Protein AF-A0A6G1JHJ5-F1 (afdb_monomer)

pLDDT: mean 75.95, std 11.14, range [36.72, 89.75]

Organism: NCBI:txid1168545

Sequence (140 aa):
MAVTMAENKILHPALRALQLIFAIIVMGTDGYAIHMYHGYTSYIHTTAGDLYVHFGVPNAWSFLMFSTAWTILVVIFQFIAGNAFADRALIGYITVEVVALHSWFAGWIAVAANIGTTACSEGYFSCGALKAATVFGAVE

Radius of gyration: 19.65 Å; Cα contacts (8 Å, |Δi|>4): 132; chains: 1; bounding box: 43×28×68 Å

Solvent-accessible surface area (backbone atoms only — not comparable to full-atom values): 7788 Å² total; per-residue (Å²): 132,87,76,55,80,73,60,56,69,55,49,56,59,50,51,53,51,50,43,48,51,41,28,51,51,29,36,53,25,41,50,49,21,56,61,67,57,70,41,51,77,46,81,47,85,46,100,91,49,77,46,82,46,75,47,67,72,60,68,36,54,59,42,30,44,50,29,27,55,47,44,50,50,50,54,52,49,50,57,52,42,68,74,7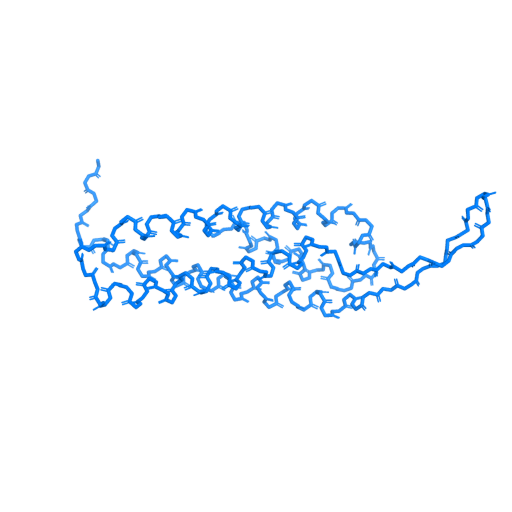2,37,85,89,70,42,69,67,60,52,53,52,55,48,54,50,41,54,51,45,36,53,53,16,37,54,41,36,57,64,44,55,82,36,80,89,46,45,96,84,53,78,35,46,61,36,38,53,51,20,46,60,53,49,71,71,111

Mean predicted aligned error: 10.1 Å

InterPro domains:
  IPR008253 Marvel domain [PF01284] (12-139)

Secondary structure (DSSP, 8-state):
----TTTHHHHHHHHHHHHHHHHHHHHHHHHHHHHHH--EEEEEEETTEEEEEEEPPPHHHHHHHHHHHHHHHHHHHHHHHHHH-TTTHHHHHHHHHHHHHHHHHHHHHHHHHHHTSGGG-TT-THHHHHHHHHHHHTT-

Nearest PDB structures (foldseek):
  6jpa-assembly1_E  TM=4.454E-01  e=2.698E-01  Oryctolagus cuniculus

Foldseek 3Di:
DDDDPVVVVPVVVVVLVLLLVLLVLLLVLLVVLLVQCQWDWDWDQDPVGIDIDIGHRDVLSVLLNVLSVLSVVLSVVCVVCVVPPVDPVVVVNVVSVVVSVVSLVSSLVSLVVCLPDPSPDPDRPSSVSSVVSSVSSVPD

Structure (mmCIF, N/CA/C/O backbone):
data_AF-A0A6G1JHJ5-F1
#
_entry.id   AF-A0A6G1JHJ5-F1
#
loop_
_atom_site.group_PDB
_atom_site.id
_atom_site.type_symbol
_atom_site.label_atom_id
_atom_site.label_alt_id
_atom_site.label_comp_id
_atom_site.label_asym_id
_atom_site.label_entity_id
_atom_site.label_seq_id
_atom_site.pdbx_PDB_ins_code
_atom_site.Cartn_x
_atom_site.Cartn_y
_atom_site.Cartn_z
_atom_site.occupancy
_atom_site.B_iso_or_equiv
_atom_site.auth_seq_id
_atom_site.auth_comp_id
_atom_site.auth_asym_id
_atom_site.auth_atom_id
_atom_site.pdbx_PDB_model_num
ATOM 1 N N . MET A 1 1 ? -3.789 -18.688 27.711 1.00 36.72 1 MET A N 1
ATOM 2 C CA . MET A 1 1 ? -2.998 -17.556 28.233 1.00 36.72 1 MET A CA 1
ATOM 3 C C . MET A 1 1 ? -3.974 -16.401 28.406 1.00 36.72 1 MET A C 1
ATOM 5 O O . MET A 1 1 ? -4.460 -15.884 27.411 1.00 36.72 1 MET A O 1
ATOM 9 N N . ALA A 1 2 ? -4.419 -16.141 29.637 1.00 41.62 2 ALA A N 1
ATOM 10 C CA . ALA A 1 2 ? -5.454 -15.146 29.914 1.00 41.62 2 ALA A CA 1
ATOM 11 C C . ALA A 1 2 ? -4.808 -13.757 29.968 1.00 41.62 2 ALA A C 1
ATOM 13 O O . ALA A 1 2 ? -4.323 -13.336 31.015 1.00 41.62 2 ALA A O 1
ATOM 14 N N . VAL A 1 3 ? -4.752 -13.085 28.818 1.00 50.22 3 VAL A N 1
ATOM 15 C CA . VAL A 1 3 ? -4.409 -11.661 28.749 1.00 50.22 3 VAL A CA 1
ATOM 16 C C . VAL A 1 3 ? -5.513 -10.902 29.482 1.00 50.22 3 VAL A C 1
ATOM 18 O O . VAL A 1 3 ? -6.699 -11.078 29.191 1.00 50.22 3 VAL A O 1
ATOM 21 N N . THR A 1 4 ? -5.145 -10.142 30.510 1.00 51.84 4 THR A N 1
ATOM 22 C CA . THR A 1 4 ? -6.122 -9.499 31.392 1.00 51.84 4 THR A CA 1
ATOM 23 C C . THR A 1 4 ? -6.899 -8.417 30.633 1.00 51.84 4 THR A C 1
ATOM 25 O O . THR A 1 4 ? -6.352 -7.677 29.821 1.00 51.84 4 THR A O 1
ATOM 28 N N . MET A 1 5 ? -8.202 -8.308 30.900 1.00 49.72 5 MET A N 1
ATOM 29 C CA . MET A 1 5 ? -9.155 -7.425 30.205 1.00 49.72 5 MET A CA 1
ATOM 30 C C . MET A 1 5 ? -8.758 -5.929 30.195 1.00 49.72 5 MET A C 1
ATOM 32 O O . MET A 1 5 ? -9.246 -5.167 29.362 1.00 49.72 5 MET A O 1
ATOM 36 N N . ALA A 1 6 ? -7.863 -5.507 31.096 1.00 50.06 6 ALA A N 1
ATOM 37 C CA . ALA A 1 6 ? -7.313 -4.152 31.161 1.00 50.06 6 ALA A CA 1
ATOM 38 C C . ALA A 1 6 ? -6.223 -3.882 30.103 1.00 50.06 6 ALA A C 1
ATOM 40 O O . ALA A 1 6 ? -6.138 -2.768 29.591 1.00 50.06 6 ALA A O 1
ATOM 41 N N . GLU A 1 7 ? -5.443 -4.898 29.726 1.00 51.47 7 GLU A N 1
ATOM 42 C CA . GLU A 1 7 ? -4.382 -4.809 28.711 1.00 51.47 7 GLU A CA 1
ATOM 43 C C . GLU A 1 7 ? -4.973 -4.597 27.303 1.00 51.47 7 GLU A C 1
ATOM 45 O O . GLU A 1 7 ? -4.492 -3.782 26.514 1.00 51.47 7 GLU A O 1
ATOM 50 N N . ASN A 1 8 ? -6.127 -5.217 27.035 1.00 60.47 8 ASN A N 1
ATOM 51 C CA . ASN A 1 8 ? -6.839 -5.117 25.757 1.00 60.47 8 ASN A CA 1
ATOM 52 C C . ASN A 1 8 ? -7.443 -3.731 25.469 1.00 60.47 8 ASN A C 1
ATOM 54 O O . ASN A 1 8 ? -7.659 -3.395 24.304 1.00 60.47 8 ASN A O 1
ATOM 58 N N . LYS A 1 9 ? -7.706 -2.905 26.493 1.00 64.12 9 LYS A N 1
ATOM 59 C CA . LYS A 1 9 ? -8.320 -1.576 26.304 1.00 64.12 9 LYS A CA 1
ATOM 60 C C . LYS A 1 9 ? -7.391 -0.576 25.615 1.00 64.12 9 LYS A C 1
ATOM 62 O O . LYS A 1 9 ? -7.879 0.330 24.948 1.00 64.12 9 LYS A O 1
ATOM 67 N N . ILE A 1 10 ? -6.079 -0.733 25.791 1.00 72.81 10 ILE A N 1
ATOM 68 C CA . ILE A 1 10 ? -5.056 0.163 25.229 1.00 72.81 10 ILE A CA 1
ATOM 69 C C . ILE A 1 10 ? -4.405 -0.465 23.994 1.00 72.81 10 ILE A C 1
ATOM 71 O O . ILE A 1 10 ? -4.125 0.238 23.026 1.00 72.81 10 ILE A O 1
ATOM 75 N N . LEU A 1 11 ? -4.223 -1.788 23.989 1.00 77.69 11 LEU A N 1
ATOM 76 C CA . LEU A 1 11 ? -3.588 -2.503 22.883 1.00 77.69 11 LEU A CA 1
ATOM 77 C C . LEU A 1 11 ? -4.352 -2.333 21.563 1.00 77.69 11 LEU A C 1
ATOM 79 O O . LEU A 1 11 ? -3.770 -2.002 20.535 1.00 77.69 11 LEU A O 1
ATOM 83 N N . HIS A 1 12 ? -5.669 -2.511 21.599 1.00 75.94 12 HIS A N 1
ATOM 84 C CA . HIS A 1 12 ? -6.509 -2.449 20.410 1.00 75.94 12 HIS A CA 1
ATOM 85 C C . HIS A 1 12 ? -6.486 -1.076 19.699 1.00 75.94 12 HIS A C 1
ATOM 87 O O . HIS A 1 12 ? -6.239 -1.034 18.492 1.00 75.94 12 HIS A O 1
ATOM 93 N N . PRO A 1 13 ? -6.703 0.067 20.384 1.00 77.06 13 PRO A N 1
ATOM 94 C CA . PRO A 1 13 ? -6.588 1.373 19.738 1.00 77.06 13 PRO A CA 1
ATOM 95 C C . PRO A 1 13 ? -5.150 1.706 19.315 1.00 77.06 13 PRO A C 1
ATOM 97 O O . PRO A 1 13 ? -4.973 2.361 18.290 1.00 77.06 13 PRO A O 1
ATOM 100 N N . ALA A 1 14 ? -4.130 1.236 20.043 1.00 83.31 14 ALA A N 1
ATOM 101 C CA . ALA A 1 14 ? -2.734 1.439 19.657 1.00 83.31 14 ALA A CA 1
ATOM 102 C C . ALA A 1 14 ? -2.388 0.730 18.336 1.00 83.31 14 ALA A C 1
ATOM 104 O O . ALA A 1 14 ? -1.784 1.346 17.459 1.00 83.31 14 ALA A O 1
ATOM 105 N N . LEU A 1 15 ? -2.828 -0.521 18.157 1.00 82.44 15 LEU A N 1
ATOM 106 C CA . LEU A 1 15 ? -2.642 -1.273 16.910 1.00 82.44 15 LEU A CA 1
ATOM 107 C C . LEU A 1 15 ? -3.332 -0.585 15.726 1.00 82.44 15 LEU A C 1
ATOM 109 O O . LEU A 1 15 ? -2.731 -0.424 14.670 1.00 82.44 15 LEU A O 1
ATOM 113 N N . ARG A 1 16 ? -4.559 -0.087 15.917 1.00 81.75 16 ARG A N 1
ATOM 114 C CA . ARG A 1 16 ? -5.287 0.660 14.875 1.00 81.75 16 ARG A CA 1
ATOM 115 C C . ARG A 1 16 ? -4.620 1.980 14.510 1.00 81.75 16 ARG A C 1
ATOM 117 O O . ARG A 1 16 ? -4.589 2.340 13.336 1.00 81.75 16 ARG A O 1
ATOM 124 N N . ALA A 1 17 ? -4.088 2.697 15.498 1.00 84.44 17 ALA A N 1
ATOM 125 C CA . ALA A 1 17 ? -3.342 3.925 15.254 1.00 84.44 17 ALA A CA 1
ATOM 126 C C . ALA A 1 17 ? -2.060 3.641 14.462 1.00 84.44 17 ALA A C 1
ATOM 128 O O . ALA A 1 17 ? -1.761 4.361 13.513 1.00 84.44 17 ALA A O 1
ATOM 129 N N . LEU A 1 18 ? -1.340 2.571 14.807 1.00 86.44 18 LEU A N 1
ATOM 130 C CA . LEU A 1 18 ? -0.134 2.160 14.096 1.00 86.44 18 LEU A CA 1
ATOM 131 C C . LEU A 1 18 ? -0.438 1.751 12.647 1.00 86.44 18 LEU A C 1
ATOM 133 O O . LEU A 1 18 ? 0.209 2.252 11.729 1.00 86.44 18 LEU A O 1
ATOM 137 N N . GLN A 1 19 ? -1.474 0.935 12.444 1.00 85.56 19 GLN A N 1
ATOM 138 C CA . GLN A 1 19 ? -1.956 0.529 11.122 1.00 85.56 19 GLN A CA 1
ATOM 139 C C . GLN A 1 19 ? -2.317 1.748 10.255 1.00 85.56 19 GLN A C 1
ATOM 141 O O . GLN A 1 19 ? -1.915 1.837 9.096 1.00 85.56 19 GLN A O 1
ATOM 146 N N . LEU A 1 20 ? -3.012 2.739 10.826 1.00 86.56 20 LEU A N 1
ATOM 147 C CA . LEU A 1 20 ? -3.344 3.983 10.127 1.00 86.56 20 LEU A CA 1
ATOM 148 C C . LEU A 1 20 ? -2.088 4.792 9.760 1.00 86.56 20 LEU A C 1
ATOM 150 O O . LEU A 1 20 ? -1.992 5.310 8.648 1.00 86.56 20 LEU A O 1
ATOM 154 N N . ILE A 1 21 ? -1.120 4.903 10.675 1.00 88.94 21 ILE A N 1
ATOM 155 C CA . ILE A 1 21 ? 0.139 5.622 10.429 1.00 88.94 21 ILE A CA 1
ATOM 156 C C . ILE A 1 21 ? 0.906 4.966 9.278 1.00 88.94 21 ILE A C 1
ATOM 158 O O . ILE A 1 21 ? 1.338 5.666 8.360 1.00 88.94 21 ILE A O 1
ATOM 162 N N . PHE A 1 22 ? 1.038 3.638 9.283 1.00 86.19 22 PHE A N 1
ATOM 163 C CA . PHE A 1 22 ? 1.700 2.918 8.197 1.00 86.19 22 PHE A CA 1
ATOM 164 C C . PHE A 1 22 ? 0.942 3.050 6.876 1.00 86.19 22 PHE A C 1
ATOM 166 O O . PHE A 1 22 ? 1.573 3.346 5.863 1.00 86.19 22 PHE A O 1
ATOM 173 N N . ALA A 1 23 ? -0.391 2.964 6.878 1.00 86.56 23 ALA A N 1
ATOM 174 C CA . ALA A 1 23 ? -1.211 3.226 5.692 1.00 86.56 23 ALA A CA 1
ATOM 175 C C . ALA A 1 23 ? -0.952 4.613 5.090 1.00 86.56 23 ALA A C 1
ATOM 177 O O . ALA A 1 23 ? -0.764 4.723 3.881 1.00 86.56 23 ALA A O 1
ATOM 178 N N . ILE A 1 24 ? -0.863 5.662 5.912 1.00 88.31 24 ILE A N 1
ATOM 179 C CA . ILE A 1 24 ? -0.581 7.028 5.443 1.00 88.31 24 ILE A CA 1
ATOM 180 C C . ILE A 1 24 ? 0.841 7.145 4.878 1.00 88.31 24 ILE A C 1
ATOM 182 O O . ILE A 1 24 ? 1.038 7.774 3.838 1.00 88.31 24 ILE A O 1
ATOM 186 N N . ILE A 1 25 ? 1.836 6.544 5.537 1.00 88.19 25 ILE A N 1
ATOM 187 C CA . ILE A 1 25 ? 3.230 6.569 5.067 1.00 88.19 25 ILE A CA 1
ATOM 188 C C . ILE A 1 25 ? 3.355 5.849 3.721 1.00 88.19 25 ILE A C 1
ATOM 190 O O . ILE A 1 25 ? 3.959 6.393 2.791 1.00 88.19 25 ILE A O 1
ATOM 194 N N . VAL A 1 26 ? 2.773 4.653 3.596 1.00 87.50 26 VAL A N 1
ATOM 195 C CA . VAL A 1 26 ? 2.788 3.872 2.351 1.00 87.50 26 VAL A CA 1
ATOM 196 C C . VAL A 1 26 ? 2.037 4.622 1.254 1.00 87.50 26 VAL A C 1
ATOM 198 O O . VAL A 1 26 ? 2.582 4.795 0.172 1.00 87.50 26 VAL A O 1
ATOM 201 N N . MET A 1 27 ? 0.863 5.184 1.549 1.00 89.75 27 MET A N 1
ATOM 202 C CA . MET A 1 27 ? 0.113 6.019 0.606 1.00 89.75 27 MET A CA 1
ATOM 203 C C . MET A 1 27 ? 0.935 7.227 0.129 1.00 89.75 27 MET A C 1
ATOM 205 O O . MET A 1 27 ? 0.990 7.516 -1.062 1.00 89.75 27 MET A O 1
ATOM 209 N N . GLY A 1 28 ? 1.617 7.935 1.030 1.00 86.38 28 GLY A N 1
ATOM 210 C CA . GLY A 1 28 ? 2.437 9.091 0.660 1.00 86.38 28 GLY A CA 1
ATOM 211 C C . GLY A 1 28 ? 3.647 8.719 -0.202 1.00 86.38 28 GLY A C 1
ATOM 212 O O . GLY A 1 28 ? 3.940 9.390 -1.192 1.00 86.38 28 GLY A O 1
ATOM 213 N N . THR A 1 29 ? 4.343 7.642 0.157 1.00 87.06 29 THR A N 1
ATOM 214 C CA . THR A 1 29 ? 5.569 7.201 -0.530 1.00 87.06 29 THR A CA 1
ATOM 215 C C . THR A 1 29 ? 5.284 6.531 -1.875 1.00 87.06 29 THR A C 1
ATOM 217 O O . THR A 1 29 ? 5.931 6.871 -2.868 1.00 87.06 29 THR A O 1
ATOM 220 N N . ASP A 1 30 ? 4.287 5.650 -1.937 1.00 84.88 30 ASP A N 1
ATOM 221 C CA . ASP A 1 30 ? 3.825 4.994 -3.164 1.00 84.88 30 ASP A CA 1
ATOM 222 C C . ASP A 1 30 ? 3.147 5.999 -4.109 1.00 84.88 30 ASP A C 1
ATOM 224 O O . ASP A 1 30 ? 3.463 6.070 -5.296 1.00 84.88 30 ASP A O 1
ATOM 228 N N . GLY A 1 31 ? 2.312 6.895 -3.575 1.00 85.38 31 GLY A N 1
ATOM 229 C CA . GLY A 1 31 ? 1.668 7.960 -4.350 1.00 85.38 31 GLY A CA 1
ATOM 230 C C . GLY A 1 31 ? 2.660 8.932 -4.971 1.00 85.38 31 GLY A C 1
ATOM 231 O O . GLY A 1 31 ? 2.530 9.291 -6.143 1.00 85.38 31 GLY A O 1
ATOM 232 N N . TYR A 1 32 ? 3.690 9.319 -4.217 1.00 85.69 32 TYR A N 1
ATOM 233 C CA . TYR A 1 32 ? 4.781 10.125 -4.752 1.00 85.69 32 TYR A CA 1
ATOM 234 C C . TYR A 1 32 ? 5.522 9.397 -5.876 1.00 85.69 32 TYR A C 1
ATOM 236 O O . TYR A 1 32 ? 5.838 10.010 -6.896 1.00 85.69 32 TYR A O 1
ATOM 244 N N . ALA A 1 33 ? 5.780 8.097 -5.724 1.00 83.12 33 ALA A N 1
ATOM 245 C CA . ALA A 1 33 ? 6.467 7.319 -6.744 1.00 83.12 33 ALA A CA 1
ATOM 246 C C . ALA A 1 33 ? 5.636 7.172 -8.029 1.00 83.12 33 ALA A C 1
ATOM 248 O O . ALA A 1 33 ? 6.178 7.363 -9.120 1.00 83.12 33 ALA A O 1
ATOM 249 N N . ILE A 1 34 ? 4.329 6.916 -7.904 1.00 84.12 34 ILE A N 1
ATOM 250 C CA . ILE A 1 34 ? 3.366 6.890 -9.016 1.00 84.12 34 ILE A CA 1
ATOM 251 C C . ILE A 1 34 ? 3.351 8.236 -9.743 1.00 84.12 34 ILE A C 1
ATOM 253 O O . ILE A 1 34 ? 3.497 8.277 -10.966 1.00 84.12 34 ILE A O 1
ATOM 257 N N . HIS A 1 35 ? 3.224 9.334 -8.993 1.00 84.56 35 HIS A N 1
ATOM 258 C CA . HIS A 1 35 ? 3.23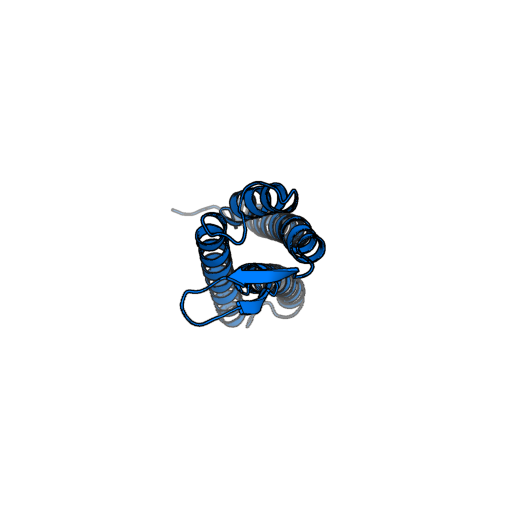9 10.681 -9.554 1.00 84.56 35 HIS A CA 1
ATOM 259 C C . HIS A 1 35 ? 4.562 10.958 -10.270 1.00 84.56 35 HIS A C 1
ATOM 261 O O . HIS A 1 35 ? 4.561 11.430 -11.392 1.00 84.56 35 HIS A O 1
ATOM 267 N N . MET A 1 36 ? 5.706 10.624 -9.678 1.00 80.06 36 MET A N 1
ATOM 268 C CA . MET A 1 36 ? 7.004 10.897 -10.300 1.00 80.06 36 MET A CA 1
ATOM 269 C C . MET A 1 36 ? 7.304 10.028 -11.526 1.00 80.06 36 MET A C 1
ATOM 271 O O . MET A 1 36 ? 8.044 10.469 -12.400 1.00 80.06 36 MET A O 1
ATOM 275 N N . TYR A 1 37 ? 6.749 8.818 -11.617 1.00 77.19 37 TYR A N 1
ATOM 276 C CA . TYR A 1 37 ? 6.941 7.957 -12.786 1.00 77.19 37 TYR A CA 1
ATOM 277 C C . TYR A 1 37 ? 6.275 8.536 -14.040 1.00 77.19 37 TYR A C 1
ATOM 279 O O . TYR A 1 37 ? 6.839 8.399 -15.121 1.00 77.19 37 TYR A O 1
ATOM 287 N N . HIS A 1 38 ? 5.094 9.161 -13.898 1.00 72.19 38 HIS A N 1
ATOM 288 C CA . HIS A 1 38 ? 4.274 9.818 -14.940 1.00 72.19 38 HIS A CA 1
ATOM 289 C C . HIS A 1 38 ? 4.026 9.050 -16.262 1.00 72.19 38 HIS A C 1
ATOM 291 O O . HIS A 1 38 ? 3.323 9.554 -17.135 1.00 72.19 38 HIS A O 1
ATOM 297 N N . GLY A 1 39 ? 4.508 7.811 -16.387 1.00 69.75 39 GLY A N 1
ATOM 298 C CA . GLY A 1 39 ? 4.533 7.055 -17.635 1.00 69.75 39 GLY A CA 1
ATOM 299 C C . GLY A 1 39 ? 5.549 7.634 -18.623 1.00 69.75 39 GLY A C 1
ATOM 300 O O . GLY A 1 39 ? 5.748 8.844 -18.708 1.00 69.75 39 GLY A O 1
ATOM 301 N N . TYR A 1 40 ? 6.204 6.780 -19.404 1.00 72.56 40 TYR A N 1
ATOM 302 C CA . TYR A 1 40 ? 7.142 7.231 -20.433 1.00 72.56 40 TYR A CA 1
ATOM 303 C C . TYR A 1 40 ? 7.000 6.414 -21.712 1.00 72.56 40 TYR A C 1
ATOM 305 O O . TYR A 1 40 ? 6.605 5.252 -21.709 1.00 72.56 40 TYR A O 1
ATOM 313 N N . THR A 1 41 ? 7.280 7.033 -22.852 1.00 74.12 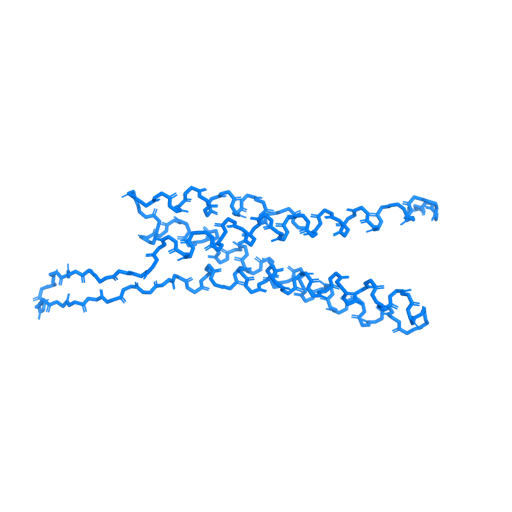41 THR A N 1
ATOM 314 C CA . THR A 1 41 ? 7.414 6.334 -24.134 1.00 74.12 41 THR A CA 1
ATOM 315 C C . THR A 1 41 ? 8.882 6.034 -24.372 1.00 74.12 41 THR A C 1
ATOM 317 O O . THR A 1 41 ? 9.689 6.963 -24.383 1.00 74.12 41 THR A O 1
ATOM 320 N N . SER A 1 42 ? 9.236 4.768 -24.584 1.00 72.12 42 SER A N 1
ATOM 321 C CA . SER A 1 42 ? 10.575 4.401 -25.037 1.00 72.12 42 SER A CA 1
ATOM 322 C C . SER A 1 42 ? 10.545 3.922 -26.480 1.00 72.12 42 SER A C 1
ATOM 324 O O . SER A 1 42 ? 9.567 3.351 -26.971 1.00 72.12 42 SER A O 1
ATOM 326 N N . TYR A 1 43 ? 11.634 4.218 -27.174 1.00 74.31 43 TYR A N 1
ATOM 327 C CA . TYR A 1 43 ? 11.862 3.780 -28.535 1.00 74.31 43 TYR A CA 1
ATOM 328 C C . TYR A 1 43 ? 12.733 2.530 -28.489 1.00 74.31 43 TYR A C 1
ATOM 330 O O . TYR A 1 43 ? 13.834 2.565 -27.933 1.00 74.31 43 TYR A O 1
ATOM 338 N N . ILE A 1 44 ? 12.219 1.420 -29.013 1.00 78.12 44 ILE A N 1
ATOM 339 C CA . ILE A 1 44 ? 12.899 0.127 -28.966 1.00 78.12 44 ILE A CA 1
ATOM 340 C C . ILE A 1 44 ? 13.185 -0.314 -30.399 1.00 78.12 44 ILE A C 1
ATOM 342 O O . ILE A 1 44 ? 12.268 -0.516 -31.196 1.00 78.12 44 ILE A O 1
ATOM 346 N N . HIS A 1 45 ? 14.469 -0.488 -30.708 1.00 75.50 45 HIS A N 1
ATOM 347 C CA . HIS A 1 45 ? 14.908 -1.149 -31.931 1.00 75.50 45 HIS A CA 1
ATOM 348 C C . HIS A 1 45 ? 14.833 -2.661 -31.741 1.00 75.50 45 HIS A C 1
ATOM 350 O O . HIS A 1 45 ? 15.525 -3.227 -30.891 1.00 75.50 45 HIS A O 1
ATOM 356 N N . THR A 1 46 ? 14.001 -3.320 -32.543 1.00 76.44 46 THR A N 1
ATOM 357 C CA . THR A 1 46 ? 13.935 -4.783 -32.602 1.00 76.44 46 THR A CA 1
ATOM 358 C C . THR A 1 46 ? 14.379 -5.265 -33.978 1.00 76.44 46 THR A C 1
ATOM 360 O O . THR A 1 46 ? 14.326 -4.526 -34.958 1.00 76.44 46 THR A O 1
ATOM 363 N N . THR A 1 47 ? 14.782 -6.530 -34.093 1.00 75.12 47 THR A N 1
ATOM 364 C CA . THR A 1 47 ? 15.137 -7.155 -35.381 1.00 75.12 47 THR A CA 1
ATOM 365 C C . THR A 1 47 ? 13.990 -7.177 -36.400 1.00 75.12 47 THR A C 1
ATOM 367 O O . THR A 1 47 ? 14.244 -7.404 -37.579 1.00 75.12 47 THR A O 1
ATOM 370 N N . ALA A 1 48 ? 12.746 -6.928 -35.973 1.00 75.44 48 ALA A N 1
ATOM 371 C CA . ALA A 1 48 ? 11.557 -6.851 -36.824 1.00 75.44 48 ALA A CA 1
ATOM 372 C C . ALA A 1 48 ? 11.162 -5.409 -37.216 1.00 75.44 48 ALA A C 1
ATOM 374 O O . ALA A 1 48 ? 10.184 -5.228 -37.939 1.00 75.44 48 ALA A O 1
ATOM 375 N N . GLY A 1 49 ? 11.907 -4.399 -36.754 1.00 76.06 49 GLY A N 1
ATOM 376 C CA . GLY A 1 49 ? 11.637 -2.982 -36.992 1.00 76.06 49 GLY A CA 1
ATOM 377 C C . GLY A 1 49 ? 11.503 -2.170 -35.704 1.00 76.06 49 GLY A C 1
ATOM 378 O O . GLY A 1 49 ? 11.625 -2.684 -34.585 1.00 76.06 49 GLY A O 1
ATOM 379 N N . ASP A 1 50 ? 11.251 -0.880 -35.886 1.00 83.75 50 ASP A N 1
ATOM 380 C CA . ASP A 1 50 ? 11.293 0.108 -34.815 1.00 83.75 50 ASP A CA 1
ATOM 381 C C . ASP A 1 50 ? 9.896 0.368 -34.278 1.00 83.75 50 ASP A C 1
ATOM 383 O O . ASP A 1 50 ? 8.972 0.636 -35.050 1.00 83.75 50 ASP A O 1
ATOM 387 N N . LEU A 1 51 ? 9.738 0.319 -32.956 1.00 82.75 51 LEU A N 1
ATOM 388 C CA . LEU A 1 51 ? 8.451 0.582 -32.324 1.00 82.75 51 LEU A CA 1
ATOM 389 C C . LEU A 1 51 ? 8.580 1.571 -31.165 1.00 82.75 51 LEU A C 1
ATOM 391 O O . LEU A 1 51 ? 9.519 1.523 -30.369 1.00 82.75 51 LEU A O 1
ATOM 395 N N . TYR A 1 52 ? 7.575 2.436 -31.050 1.00 77.19 52 TYR A N 1
ATOM 396 C CA . TYR A 1 52 ? 7.353 3.258 -29.866 1.00 77.19 52 TYR A CA 1
ATOM 397 C C . TYR A 1 52 ? 6.474 2.479 -28.891 1.00 77.19 52 TYR A C 1
ATOM 399 O O . TYR A 1 52 ? 5.326 2.161 -29.206 1.00 77.19 52 TYR A O 1
ATOM 407 N N . VAL A 1 53 ? 7.003 2.173 -27.708 1.00 76.75 53 VAL A N 1
ATOM 408 C CA . VAL A 1 53 ? 6.265 1.482 -26.646 1.00 76.75 53 VAL A CA 1
ATOM 409 C C . VAL A 1 53 ? 6.001 2.467 -25.518 1.00 76.75 53 VAL A C 1
ATOM 411 O O . VAL A 1 53 ? 6.919 3.109 -25.007 1.00 76.75 53 VAL A O 1
ATOM 414 N N . HIS A 1 54 ? 4.735 2.604 -25.130 1.00 77.00 54 HIS A N 1
ATOM 415 C CA . HIS A 1 54 ? 4.355 3.426 -23.990 1.00 77.00 54 HIS A CA 1
ATOM 416 C C . HIS A 1 54 ? 4.271 2.571 -22.725 1.00 77.00 54 HIS A C 1
ATOM 418 O O . HIS A 1 54 ? 3.468 1.642 -22.647 1.00 77.00 54 HIS A O 1
ATOM 424 N N . PHE A 1 55 ? 5.101 2.891 -21.737 1.00 74.19 55 PHE A N 1
ATOM 425 C CA . PHE A 1 55 ? 5.099 2.279 -20.417 1.00 74.19 55 PHE A CA 1
ATOM 426 C C . PHE A 1 55 ? 4.282 3.151 -19.466 1.00 74.19 55 PHE A C 1
ATOM 428 O O . PHE A 1 55 ? 4.683 4.263 -19.122 1.00 74.19 55 PHE A O 1
ATOM 435 N N . GLY A 1 56 ? 3.113 2.647 -19.068 1.00 76.06 56 GLY A N 1
ATOM 436 C CA . GLY A 1 56 ? 2.304 3.238 -18.003 1.00 76.06 56 GLY A CA 1
ATOM 437 C C . GLY A 1 56 ? 2.853 2.908 -16.613 1.00 76.06 56 GLY A C 1
ATOM 438 O O . GLY A 1 56 ? 3.771 2.100 -16.467 1.00 76.06 56 GLY A O 1
ATOM 439 N N . VAL A 1 57 ? 2.272 3.525 -15.583 1.00 78.69 57 VAL A N 1
ATOM 440 C CA . VAL A 1 57 ? 2.597 3.220 -14.181 1.00 78.69 57 VAL A CA 1
ATOM 441 C C . VAL A 1 57 ? 2.356 1.726 -13.905 1.00 78.69 57 VAL A C 1
ATOM 443 O O . VAL A 1 57 ? 1.321 1.199 -14.324 1.00 78.69 57 VAL A O 1
ATOM 446 N N . PRO A 1 58 ? 3.262 1.024 -13.199 1.00 80.12 58 PRO A N 1
ATOM 447 C CA . PRO A 1 58 ? 3.057 -0.381 -12.873 1.00 80.12 58 PRO A CA 1
ATOM 448 C C . PRO A 1 58 ? 1.784 -0.615 -12.050 1.00 80.12 58 PRO A C 1
ATOM 450 O O . PRO A 1 58 ? 1.596 -0.022 -10.989 1.00 80.12 58 PRO A O 1
ATOM 453 N N . ASN A 1 59 ? 0.952 -1.566 -12.488 1.00 81.88 59 ASN A N 1
ATOM 454 C CA . ASN A 1 59 ? -0.302 -1.927 -11.808 1.00 81.88 59 ASN A CA 1
ATOM 455 C C . ASN A 1 59 ? -0.104 -2.321 -10.334 1.00 81.88 59 ASN A C 1
ATOM 457 O O . ASN A 1 59 ? -1.000 -2.132 -9.517 1.00 81.88 59 ASN A O 1
ATOM 461 N N . ALA A 1 60 ? 1.068 -2.868 -9.995 1.00 83.50 60 ALA A N 1
ATOM 462 C CA . ALA A 1 60 ? 1.424 -3.234 -8.628 1.00 83.50 60 ALA A CA 1
ATOM 463 C C . ALA A 1 60 ? 1.412 -2.025 -7.680 1.00 83.50 60 ALA A C 1
ATOM 465 O O . ALA A 1 60 ? 0.906 -2.135 -6.568 1.00 83.50 60 ALA A O 1
ATOM 466 N N . TRP A 1 61 ? 1.920 -0.877 -8.135 1.00 84.50 61 TRP A N 1
ATOM 467 C CA . TRP A 1 61 ? 1.994 0.344 -7.331 1.00 84.50 61 TRP A CA 1
ATOM 468 C C . TRP A 1 61 ? 0.573 0.862 -7.091 1.00 84.50 61 TRP A C 1
ATOM 470 O O . TRP A 1 61 ? 0.135 1.035 -5.964 1.00 84.50 61 TRP A O 1
ATOM 480 N N . SER A 1 62 ? -0.244 0.947 -8.145 1.00 84.06 62 SER A N 1
ATOM 481 C CA . SER A 1 62 ? -1.653 1.341 -8.008 1.00 84.06 62 SER A CA 1
ATOM 482 C C . SER A 1 62 ? -2.471 0.413 -7.096 1.00 84.06 62 SER A C 1
ATOM 484 O O . SER A 1 62 ? -3.387 0.877 -6.416 1.00 84.06 62 SER A O 1
ATOM 486 N N . PHE A 1 63 ? -2.155 -0.885 -7.058 1.00 84.88 63 PHE A N 1
ATOM 487 C CA . PHE A 1 63 ? -2.828 -1.841 -6.178 1.00 84.88 63 PHE A CA 1
ATOM 488 C C . PHE A 1 63 ? -2.440 -1.669 -4.700 1.00 84.88 63 PHE A C 1
ATOM 490 O O . PHE A 1 63 ? -3.317 -1.739 -3.838 1.00 84.88 63 PHE A O 1
ATOM 497 N N . LEU A 1 64 ? -1.170 -1.380 -4.393 1.00 85.44 64 LEU A N 1
ATOM 498 C CA . LEU A 1 64 ? -0.754 -1.050 -3.026 1.00 85.44 64 LEU A CA 1
ATOM 499 C C . LEU A 1 64 ? -1.438 0.236 -2.546 1.00 85.44 64 LEU A C 1
ATOM 501 O O . LEU A 1 64 ? -2.023 0.250 -1.463 1.00 85.44 64 LEU A O 1
ATOM 505 N N . MET A 1 65 ? -1.488 1.262 -3.394 1.00 86.00 65 MET A N 1
ATOM 506 C CA . MET A 1 65 ? -2.277 2.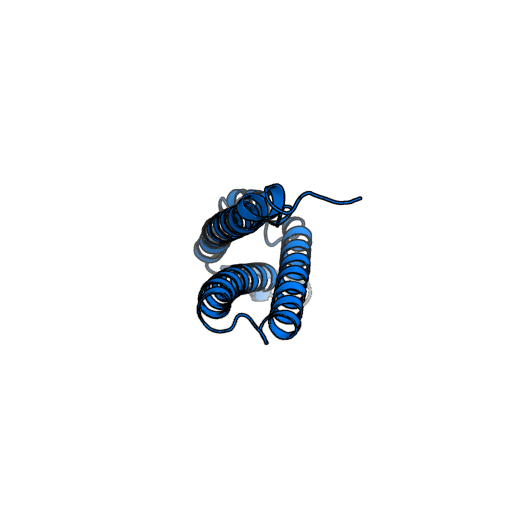474 -3.171 1.00 86.00 65 MET A CA 1
ATOM 507 C C . MET A 1 65 ? -3.742 2.178 -2.824 1.00 86.00 65 MET A C 1
ATOM 509 O O . MET A 1 65 ? -4.254 2.656 -1.808 1.00 86.00 65 MET A O 1
ATOM 513 N N . PHE A 1 66 ? -4.411 1.336 -3.617 1.00 87.12 66 PHE A N 1
ATOM 514 C CA . PHE A 1 66 ? -5.775 0.892 -3.322 1.00 87.12 66 PHE A CA 1
ATOM 515 C C . PHE A 1 66 ? -5.867 0.215 -1.950 1.00 87.12 66 PHE A C 1
ATOM 517 O O . PHE A 1 66 ? -6.772 0.527 -1.174 1.00 87.12 66 PHE A O 1
ATOM 524 N N . SER A 1 67 ? -4.915 -0.661 -1.622 1.00 85.75 67 SER A N 1
ATOM 525 C CA . SER A 1 67 ? -4.903 -1.344 -0.331 1.00 85.75 67 SER A CA 1
ATOM 526 C C . SER A 1 67 ? -4.736 -0.377 0.840 1.00 85.75 67 SER A C 1
ATOM 528 O O . SER A 1 67 ? -5.419 -0.529 1.848 1.00 85.75 67 SER A O 1
ATOM 530 N N . THR A 1 68 ? -3.900 0.657 0.712 1.00 85.62 68 THR A N 1
ATOM 531 C CA . THR A 1 68 ? -3.755 1.672 1.771 1.00 85.62 68 THR A CA 1
ATOM 532 C C . THR A 1 68 ? -5.039 2.469 1.988 1.00 85.62 68 THR A C 1
ATOM 534 O O . THR A 1 68 ? -5.438 2.706 3.130 1.00 85.62 68 THR A O 1
ATOM 537 N N . ALA A 1 69 ? -5.735 2.837 0.909 1.00 88.06 69 ALA A N 1
ATOM 538 C CA . ALA A 1 69 ? -7.026 3.511 0.991 1.00 88.06 69 ALA A CA 1
ATOM 539 C C . ALA A 1 69 ? -8.089 2.602 1.629 1.00 88.06 69 ALA A C 1
ATOM 541 O O . ALA A 1 69 ? -8.877 3.054 2.462 1.00 88.06 69 ALA A O 1
ATOM 542 N N . TRP A 1 70 ? -8.076 1.312 1.286 1.00 86.12 70 TRP A N 1
ATOM 543 C CA . TRP A 1 70 ? -8.956 0.314 1.883 1.00 86.12 70 TRP A CA 1
ATOM 544 C C . TRP A 1 70 ? -8.714 0.154 3.390 1.00 86.12 70 TRP A C 1
ATOM 546 O O . TRP A 1 70 ? -9.674 0.184 4.160 1.00 86.12 70 TRP A O 1
ATOM 556 N N . THR A 1 71 ? -7.457 0.090 3.838 1.00 85.19 71 THR A N 1
ATOM 557 C CA . THR A 1 71 ? -7.107 0.045 5.268 1.00 85.19 71 THR A CA 1
ATOM 558 C C . THR A 1 71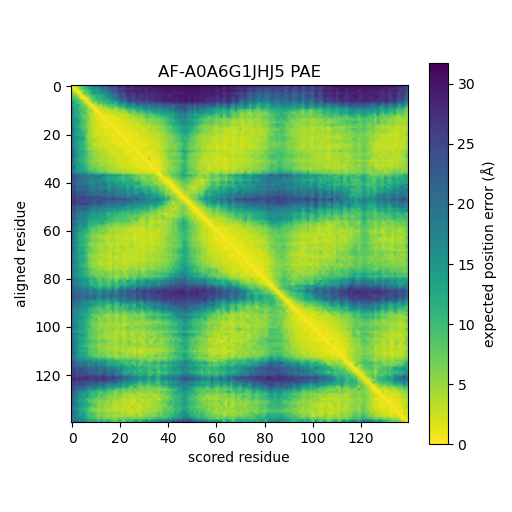 ? -7.670 1.249 6.031 1.00 85.19 71 THR A C 1
ATOM 560 O O . THR A 1 71 ? -8.273 1.081 7.093 1.00 85.19 71 THR A O 1
ATOM 563 N N . ILE A 1 72 ? -7.566 2.463 5.479 1.00 85.25 72 ILE A N 1
ATOM 564 C CA . ILE A 1 72 ? -8.142 3.670 6.099 1.00 85.25 72 ILE A CA 1
ATOM 565 C C . ILE A 1 72 ? -9.666 3.541 6.236 1.00 85.25 72 ILE A C 1
ATOM 567 O O . ILE A 1 72 ? -10.218 3.834 7.300 1.00 85.25 72 ILE A O 1
ATOM 571 N N . LEU A 1 73 ? -10.351 3.066 5.191 1.00 86.19 73 LEU A N 1
ATOM 572 C CA . LEU A 1 73 ? -11.799 2.844 5.228 1.00 86.19 73 LEU A CA 1
ATOM 573 C C . LEU A 1 73 ? -12.193 1.805 6.282 1.00 86.19 73 LEU A C 1
ATOM 575 O O . LEU A 1 73 ? -13.175 2.012 6.995 1.00 86.19 73 LEU A O 1
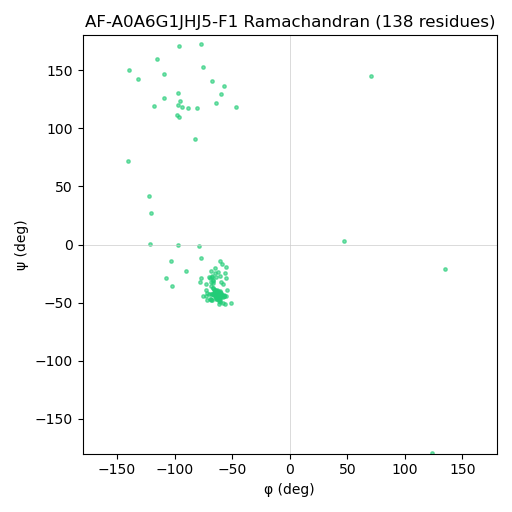ATOM 579 N N . VAL A 1 74 ? -11.421 0.725 6.426 1.00 84.06 74 VAL A N 1
ATOM 580 C CA . VAL A 1 74 ? -11.657 -0.299 7.452 1.00 84.06 74 VAL A CA 1
ATOM 581 C C . VAL A 1 74 ? -11.502 0.281 8.858 1.00 84.06 74 VAL A C 1
ATOM 583 O O . VAL A 1 74 ? -12.375 0.049 9.695 1.00 84.06 74 VAL A O 1
ATOM 586 N N . VAL A 1 75 ? -10.473 1.092 9.124 1.00 83.81 75 VAL A N 1
ATOM 587 C CA . VAL A 1 75 ? -10.303 1.750 10.435 1.00 83.81 75 VAL A CA 1
ATOM 588 C C . VAL A 1 75 ? -11.480 2.683 10.747 1.00 83.81 75 VAL A C 1
ATOM 590 O O . VAL A 1 75 ? -12.023 2.636 11.853 1.00 83.81 75 VAL A O 1
ATOM 593 N N . ILE A 1 76 ? -11.927 3.485 9.774 1.00 83.75 76 ILE A N 1
ATOM 594 C CA . ILE A 1 76 ? -13.090 4.377 9.932 1.00 83.75 76 ILE A CA 1
ATOM 595 C C . ILE A 1 76 ? -14.362 3.567 10.200 1.00 83.75 76 ILE A C 1
ATOM 597 O O . ILE A 1 76 ? -15.112 3.875 11.130 1.00 83.75 76 ILE A O 1
ATOM 601 N N . PHE A 1 77 ? -14.601 2.515 9.416 1.00 80.25 77 PHE A N 1
ATOM 602 C CA . PHE A 1 77 ? -15.769 1.654 9.573 1.00 80.25 77 PHE A CA 1
ATOM 603 C C . PHE A 1 77 ? -15.802 1.013 10.961 1.00 80.25 77 PHE A C 1
ATOM 605 O O . PHE A 1 77 ? -16.841 1.023 11.618 1.00 80.25 77 PHE A O 1
ATOM 612 N N . GLN A 1 78 ? -14.665 0.513 11.442 1.00 75.56 78 GLN A N 1
ATOM 613 C CA . GLN A 1 78 ? -14.568 -0.083 12.770 1.00 75.56 78 GLN A CA 1
ATOM 614 C C . GLN A 1 78 ? -14.766 0.932 13.897 1.00 75.56 78 GLN A C 1
ATOM 616 O O . GLN A 1 78 ? -15.403 0.603 14.897 1.00 75.56 78 GLN A O 1
ATOM 621 N N . PHE A 1 79 ? -14.270 2.162 13.742 1.00 77.25 79 PHE A N 1
ATOM 622 C CA . PHE A 1 79 ? -14.496 3.231 14.715 1.00 77.25 79 PHE A CA 1
ATOM 623 C C . PHE A 1 79 ? -15.991 3.559 14.851 1.00 77.25 79 PHE A C 1
ATOM 625 O O . PHE A 1 79 ? -16.518 3.646 15.961 1.00 77.25 79 PHE A O 1
ATOM 632 N N . ILE A 1 80 ? -16.698 3.668 13.722 1.00 77.75 80 ILE A N 1
ATOM 633 C CA . ILE A 1 80 ? -18.145 3.917 13.695 1.00 77.75 80 ILE A CA 1
ATOM 634 C C . ILE A 1 80 ? -18.914 2.706 14.248 1.00 77.75 80 ILE A C 1
ATOM 636 O O . ILE A 1 80 ? -19.787 2.864 15.103 1.00 77.75 80 ILE A O 1
ATOM 640 N N . ALA A 1 81 ? -18.580 1.493 13.798 1.00 70.94 81 ALA A N 1
ATOM 641 C CA . ALA A 1 81 ? -19.256 0.262 14.203 1.00 70.94 81 ALA A CA 1
ATOM 642 C C . ALA A 1 81 ? -19.087 -0.031 15.701 1.00 70.94 81 ALA A C 1
ATOM 644 O O . ALA A 1 81 ? -20.059 -0.407 16.358 1.00 70.94 81 ALA A O 1
ATOM 645 N N . GLY A 1 82 ? -17.893 0.204 16.255 1.00 67.31 82 GLY A N 1
ATOM 646 C CA . GLY A 1 82 ? -17.611 0.043 17.682 1.00 67.31 82 GLY A CA 1
ATOM 647 C C . GLY A 1 82 ? -18.407 0.996 18.577 1.00 67.31 82 GLY A C 1
ATOM 648 O O . GLY A 1 82 ? -18.712 0.644 19.712 1.00 67.31 82 GLY A O 1
ATOM 649 N N . ASN A 1 83 ? -18.794 2.169 18.065 1.00 68.00 83 ASN A N 1
ATOM 650 C CA . ASN A 1 83 ? -19.589 3.145 18.813 1.00 68.00 83 ASN A CA 1
ATOM 651 C C . ASN A 1 83 ? -21.110 2.950 18.646 1.00 68.00 83 ASN A C 1
ATOM 653 O O . ASN A 1 83 ? -21.879 3.398 19.493 1.00 68.00 83 ASN A O 1
ATOM 657 N N . ALA A 1 84 ? -21.555 2.300 17.564 1.00 65.00 84 ALA A N 1
ATOM 658 C CA . ALA A 1 84 ? -22.973 2.207 17.200 1.00 65.00 84 ALA A CA 1
ATOM 659 C C . ALA A 1 84 ? -23.613 0.821 17.419 1.00 65.00 84 ALA A C 1
ATOM 661 O O . ALA A 1 84 ? -24.818 0.751 17.657 1.00 65.00 84 ALA A O 1
ATOM 662 N N . PHE A 1 85 ? -22.856 -0.285 17.346 1.00 59.28 85 PHE A N 1
ATOM 663 C CA . PHE A 1 85 ? -23.431 -1.640 17.289 1.00 59.28 85 PHE A CA 1
ATOM 664 C C . PHE A 1 85 ? -22.638 -2.669 18.112 1.00 59.28 85 PHE A C 1
ATOM 666 O O . PHE A 1 85 ? -21.994 -3.559 17.562 1.00 59.28 85 PHE A O 1
ATOM 673 N N . ALA A 1 86 ? -22.720 -2.592 19.443 1.00 57.75 86 ALA A N 1
ATOM 674 C CA . ALA A 1 86 ? -21.971 -3.474 20.348 1.00 57.75 86 ALA A CA 1
ATOM 675 C C . ALA A 1 86 ? -22.277 -4.988 20.194 1.00 57.75 86 ALA A C 1
ATOM 677 O O . ALA A 1 86 ? -21.394 -5.801 20.443 1.00 57.75 86 ALA A O 1
ATOM 678 N N . ASP A 1 87 ? -23.479 -5.380 19.737 1.00 56.81 87 ASP A N 1
ATOM 679 C CA . ASP A 1 87 ? -23.947 -6.784 19.791 1.00 56.81 87 ASP A CA 1
ATOM 680 C C . ASP A 1 87 ? -23.906 -7.580 18.465 1.00 56.81 87 ASP A C 1
ATOM 682 O O . ASP A 1 87 ? -24.018 -8.804 18.477 1.00 56.81 87 ASP A O 1
ATOM 686 N N . ARG A 1 88 ? -23.741 -6.938 17.296 1.00 52.75 88 ARG A N 1
ATOM 687 C CA . ARG A 1 88 ? -23.646 -7.638 15.982 1.00 52.75 88 ARG A CA 1
ATOM 688 C C . ARG A 1 88 ? -22.354 -7.370 15.213 1.00 52.75 88 ARG A C 1
ATOM 690 O O . ARG A 1 88 ? -22.165 -7.920 14.130 1.00 52.75 88 ARG A O 1
ATOM 697 N N . ALA A 1 89 ? -21.455 -6.562 15.768 1.00 57.09 89 ALA A N 1
ATOM 698 C CA . ALA A 1 89 ? -20.237 -6.147 15.084 1.00 57.09 89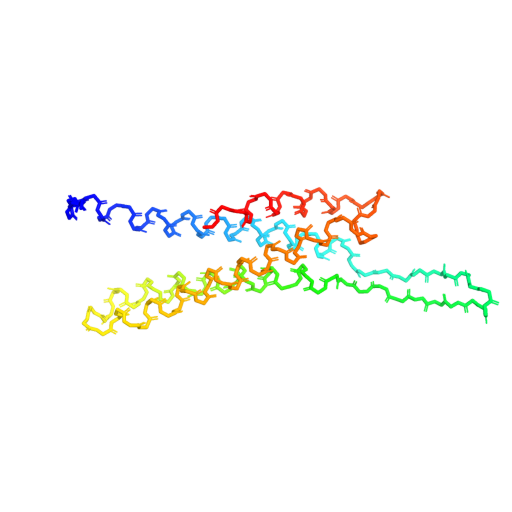 ALA A CA 1
ATOM 699 C C . ALA A 1 89 ? -19.232 -7.289 14.860 1.00 57.09 89 ALA A C 1
ATOM 701 O O . ALA A 1 89 ? -18.504 -7.235 13.880 1.00 57.09 89 ALA A O 1
ATOM 702 N N . LEU A 1 90 ? -19.204 -8.334 15.697 1.00 59.84 90 LEU A N 1
ATOM 703 C CA . LEU A 1 90 ? -18.098 -9.306 15.717 1.00 59.84 90 LEU A CA 1
ATOM 704 C C . LEU A 1 90 ? -17.870 -10.058 14.395 1.00 59.84 90 LEU A C 1
ATOM 706 O O . LEU A 1 90 ? -16.724 -10.203 13.980 1.00 59.84 90 LEU A O 1
ATOM 710 N N . ILE A 1 91 ? -18.927 -10.509 13.707 1.00 62.03 91 ILE A N 1
ATOM 711 C CA . ILE A 1 91 ? -18.761 -11.272 12.454 1.00 62.03 91 ILE A CA 1
ATOM 712 C C . ILE A 1 91 ? -18.300 -10.348 11.323 1.00 62.03 91 ILE A C 1
ATOM 714 O O . ILE A 1 91 ? -17.323 -10.656 10.649 1.00 62.03 91 ILE A O 1
ATOM 718 N N . GLY A 1 92 ? -18.960 -9.193 11.161 1.00 64.50 92 GLY A N 1
ATOM 719 C CA . GLY A 1 92 ? -18.596 -8.203 10.144 1.00 64.50 92 GLY A CA 1
ATOM 720 C C . GLY A 1 92 ? -17.181 -7.664 10.346 1.00 64.50 92 GLY A C 1
ATOM 721 O O . GLY A 1 92 ? -16.419 -7.568 9.387 1.00 64.50 92 GLY A O 1
ATOM 722 N N . TYR A 1 93 ? -16.823 -7.402 11.602 1.00 68.44 93 TYR A N 1
ATOM 723 C CA . TYR A 1 93 ? -15.515 -6.931 12.040 1.00 68.44 93 TYR A CA 1
ATOM 724 C C . TYR A 1 93 ? -14.383 -7.871 11.606 1.00 68.44 93 TYR A C 1
ATOM 726 O O . TYR A 1 93 ? -13.445 -7.429 10.948 1.00 68.44 93 TYR A O 1
ATOM 734 N N . ILE A 1 94 ? -14.504 -9.175 11.885 1.00 72.94 94 ILE A N 1
ATOM 735 C CA . ILE A 1 94 ? -13.462 -10.149 11.526 1.00 72.94 94 ILE A CA 1
ATOM 736 C C . ILE A 1 94 ? -13.322 -10.247 10.003 1.00 72.94 94 ILE A C 1
ATOM 738 O O . ILE A 1 94 ? -12.209 -10.269 9.486 1.00 72.94 94 ILE A O 1
ATOM 742 N N . THR A 1 95 ? -14.432 -10.262 9.259 1.00 75.88 95 THR A N 1
ATOM 743 C CA . THR A 1 95 ? -14.371 -10.354 7.792 1.00 75.88 95 THR A CA 1
ATOM 744 C C . THR A 1 95 ? -13.697 -9.154 7.135 1.00 75.88 95 THR A C 1
ATOM 746 O O . THR A 1 95 ? -12.853 -9.356 6.265 1.00 75.88 95 THR A O 1
ATOM 749 N N . VAL A 1 96 ? -14.030 -7.918 7.528 1.00 79.31 96 VAL A N 1
ATOM 750 C CA . VAL A 1 96 ? -13.422 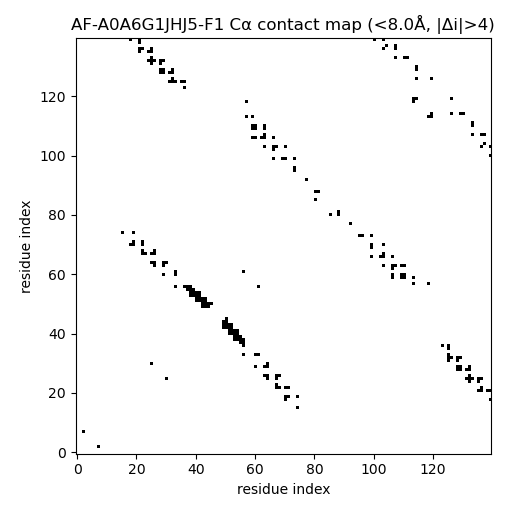-6.727 6.901 1.00 79.31 96 VAL A CA 1
ATOM 751 C C . VAL A 1 96 ? -11.933 -6.626 7.208 1.00 79.31 96 VAL A C 1
ATOM 753 O O . VAL A 1 96 ? -11.155 -6.191 6.363 1.00 79.31 96 VAL A O 1
ATOM 756 N N . GLU A 1 97 ? -11.534 -7.077 8.393 1.00 78.12 97 GLU A N 1
ATOM 757 C CA . GLU A 1 97 ? -10.145 -7.081 8.822 1.00 78.12 97 GLU A CA 1
ATOM 758 C C . GLU A 1 97 ? -9.317 -8.144 8.102 1.00 78.12 97 GLU A C 1
ATOM 760 O O . GLU A 1 97 ? -8.245 -7.835 7.591 1.00 78.12 97 GLU A O 1
ATOM 765 N N . VAL A 1 98 ? -9.840 -9.366 7.968 1.00 82.81 98 VAL A N 1
ATOM 766 C CA . VAL A 1 98 ? -9.174 -10.415 7.184 1.00 82.81 98 VAL A CA 1
ATOM 767 C C . VAL A 1 98 ? -8.998 -9.968 5.736 1.00 82.81 98 VAL A C 1
ATOM 769 O O . VAL A 1 98 ? -7.927 -10.169 5.172 1.00 82.81 98 VAL A O 1
ATOM 772 N N . VAL A 1 99 ? -10.008 -9.326 5.140 1.00 84.06 99 VAL A N 1
ATOM 773 C CA . VAL A 1 99 ? -9.908 -8.802 3.770 1.00 84.06 99 VAL A CA 1
ATOM 774 C C . VAL A 1 99 ? -8.844 -7.711 3.671 1.00 84.06 99 VAL A C 1
ATOM 776 O O . VAL A 1 99 ? -8.059 -7.761 2.730 1.00 84.06 99 VAL A O 1
ATOM 779 N N . ALA A 1 100 ? -8.777 -6.779 4.629 1.00 84.75 100 ALA A N 1
ATOM 780 C CA . ALA A 1 100 ? -7.749 -5.736 4.646 1.00 84.75 100 ALA A CA 1
ATOM 781 C C . ALA A 1 100 ? -6.331 -6.309 4.737 1.00 84.75 100 ALA A C 1
ATOM 783 O O . ALA A 1 100 ? -5.496 -5.989 3.894 1.00 84.75 100 ALA A O 1
ATOM 784 N N . LEU A 1 101 ? -6.087 -7.222 5.681 1.00 83.38 101 LEU A N 1
ATOM 785 C CA . LEU A 1 101 ? -4.780 -7.865 5.837 1.00 83.38 101 LEU A CA 1
ATOM 786 C C . LEU A 1 101 ? -4.387 -8.649 4.577 1.00 83.38 101 LEU A C 1
ATOM 788 O O . LEU A 1 101 ? -3.237 -8.618 4.144 1.00 83.38 101 LEU A O 1
ATOM 792 N N . HIS A 1 102 ? -5.344 -9.342 3.950 1.00 85.38 102 HIS A N 1
ATOM 793 C CA . HIS A 1 102 ? -5.079 -10.113 2.736 1.00 85.38 102 HIS A CA 1
ATOM 794 C C . HIS A 1 102 ? -4.799 -9.213 1.527 1.00 85.38 102 HIS A C 1
ATOM 796 O O . HIS A 1 102 ? -3.872 -9.488 0.762 1.00 85.38 102 HIS A O 1
ATOM 802 N N . SER A 1 103 ? -5.575 -8.137 1.352 1.00 84.12 103 SER A N 1
ATOM 803 C CA . SER A 1 103 ? -5.355 -7.173 0.270 1.00 84.12 103 SER A CA 1
ATOM 804 C C . SER A 1 103 ? -4.024 -6.453 0.430 1.00 84.12 103 SER A C 1
ATOM 806 O O . SER A 1 103 ? -3.310 -6.274 -0.557 1.00 84.12 103 SER A O 1
ATOM 808 N N . TRP A 1 104 ? -3.654 -6.119 1.665 1.00 85.62 104 TRP A N 1
ATOM 809 C CA . TRP A 1 104 ? -2.393 -5.456 1.960 1.00 85.62 104 TRP A CA 1
ATOM 810 C C . TRP A 1 104 ? -1.205 -6.370 1.739 1.00 85.62 104 TRP A C 1
ATOM 812 O O . TRP A 1 104 ? -0.266 -5.988 1.043 1.00 85.62 104 TRP A O 1
ATOM 822 N N . PHE A 1 105 ? -1.267 -7.605 2.237 1.00 84.81 105 PHE A N 1
ATOM 823 C CA . PHE A 1 105 ? -0.223 -8.595 1.995 1.00 84.81 105 PHE A CA 1
ATOM 824 C C . PHE A 1 105 ? -0.009 -8.829 0.494 1.00 84.81 105 PHE A C 1
ATOM 826 O O . PHE A 1 105 ? 1.126 -8.826 0.014 1.00 84.81 105 PHE A O 1
ATOM 833 N N . ALA A 1 106 ? -1.096 -8.963 -0.272 1.00 85.44 106 ALA A N 1
ATOM 834 C CA . ALA A 1 106 ? -1.020 -9.093 -1.722 1.00 85.44 106 ALA A CA 1
ATOM 835 C C . ALA A 1 106 ? -0.413 -7.842 -2.387 1.00 85.44 106 ALA A C 1
ATOM 837 O O . ALA A 1 106 ? 0.426 -7.972 -3.281 1.00 85.44 106 ALA A O 1
ATOM 838 N N . GLY A 1 107 ? -0.802 -6.641 -1.944 1.00 81.69 107 GLY A N 1
ATOM 839 C CA . GLY A 1 107 ? -0.277 -5.367 -2.444 1.00 81.69 107 GLY A CA 1
ATOM 840 C C . GLY A 1 107 ? 1.213 -5.205 -2.183 1.00 81.69 107 GLY A C 1
ATOM 841 O O . GLY A 1 107 ? 1.977 -4.861 -3.086 1.00 81.69 107 GLY A O 1
ATOM 842 N N . TRP A 1 108 ? 1.641 -5.538 -0.972 1.00 85.69 108 TRP A N 1
ATOM 843 C CA . TRP A 1 108 ? 3.035 -5.504 -0.562 1.00 85.69 108 TRP A CA 1
ATOM 844 C C . TRP A 1 108 ? 3.900 -6.461 -1.390 1.00 85.69 108 TRP A C 1
ATOM 846 O O . TRP A 1 108 ? 4.913 -6.035 -1.945 1.00 85.69 108 TRP A O 1
ATOM 856 N N . ILE A 1 109 ? 3.480 -7.722 -1.553 1.00 83.88 109 ILE A N 1
ATOM 857 C CA . ILE A 1 109 ? 4.202 -8.700 -2.384 1.00 83.88 109 ILE A CA 1
ATOM 858 C C . ILE A 1 109 ? 4.288 -8.228 -3.837 1.00 83.88 109 ILE A C 1
ATOM 860 O O . ILE A 1 109 ? 5.350 -8.331 -4.457 1.00 83.88 109 ILE A O 1
ATOM 864 N N . ALA A 1 110 ? 3.194 -7.688 -4.382 1.00 84.12 110 ALA A N 1
ATOM 865 C CA . ALA A 1 110 ? 3.165 -7.189 -5.751 1.00 84.12 110 ALA A CA 1
ATOM 866 C C . ALA A 1 110 ? 4.185 -6.060 -5.965 1.00 84.12 110 ALA A C 1
ATOM 868 O O . ALA A 1 110 ? 4.909 -6.071 -6.964 1.00 84.12 110 ALA A O 1
ATOM 869 N N . VAL A 1 111 ? 4.290 -5.115 -5.027 1.00 82.25 111 VAL A N 1
ATOM 870 C CA . VAL A 1 111 ? 5.267 -4.017 -5.100 1.00 82.25 111 VAL A CA 1
ATOM 871 C C . VAL A 1 111 ? 6.693 -4.509 -4.858 1.00 82.25 111 VAL A C 1
ATOM 873 O O . VAL A 1 111 ? 7.593 -4.145 -5.618 1.00 82.25 111 VAL A O 1
ATOM 876 N N . ALA A 1 112 ? 6.906 -5.404 -3.892 1.00 82.19 112 ALA A N 1
ATOM 877 C CA . ALA A 1 112 ? 8.215 -5.994 -3.612 1.00 82.19 112 ALA A CA 1
ATOM 878 C C . ALA A 1 112 ? 8.786 -6.742 -4.830 1.00 82.19 112 ALA A C 1
ATOM 880 O O . ALA A 1 112 ? 9.955 -6.566 -5.178 1.00 82.19 112 ALA A O 1
ATOM 881 N N . ALA A 1 113 ? 7.951 -7.518 -5.525 1.00 82.25 113 ALA A N 1
ATOM 882 C CA . ALA A 1 113 ? 8.336 -8.201 -6.758 1.00 82.25 113 ALA A CA 1
ATOM 883 C C . ALA A 1 113 ? 8.621 -7.218 -7.907 1.00 82.25 113 ALA A C 1
ATOM 885 O O . ALA A 1 113 ? 9.459 -7.491 -8.767 1.00 82.25 113 ALA A O 1
ATOM 886 N N . ASN A 1 114 ? 7.951 -6.062 -7.923 1.00 79.19 114 ASN A N 1
ATOM 887 C CA . ASN A 1 114 ? 8.102 -5.058 -8.972 1.00 79.19 114 ASN A CA 1
ATOM 888 C C . ASN A 1 114 ? 9.397 -4.230 -8.838 1.00 79.19 114 ASN A C 1
ATOM 890 O O . ASN A 1 114 ? 9.959 -3.832 -9.859 1.00 79.19 114 ASN A O 1
ATOM 894 N N . ILE A 1 115 ? 9.928 -4.035 -7.622 1.00 74.81 115 ILE A N 1
ATOM 895 C CA . ILE A 1 115 ? 11.177 -3.278 -7.378 1.00 74.81 115 ILE A CA 1
ATOM 896 C C . ILE A 1 115 ? 12.382 -3.860 -8.128 1.00 74.81 115 ILE A C 1
ATOM 898 O O . ILE A 1 115 ? 13.254 -3.109 -8.555 1.00 74.81 115 ILE A O 1
ATOM 902 N N . GLY A 1 116 ? 12.447 -5.182 -8.299 1.00 64.69 116 GLY A N 1
ATOM 903 C CA . GLY A 1 116 ? 13.545 -5.845 -9.013 1.00 64.69 116 GLY A CA 1
ATOM 904 C C . GLY A 1 116 ? 13.455 -5.769 -10.542 1.00 64.69 116 GLY A C 1
ATOM 905 O O . GLY A 1 116 ? 14.317 -6.316 -11.225 1.00 64.69 116 GLY A O 1
ATOM 906 N N . THR A 1 117 ? 12.410 -5.145 -11.091 1.00 68.19 117 THR A N 1
ATOM 907 C CA . THR A 1 117 ? 12.164 -5.088 -12.539 1.00 68.19 117 THR A CA 1
ATOM 908 C C . THR A 1 117 ? 12.683 -3.793 -13.167 1.00 68.19 117 THR A C 1
ATOM 910 O O . THR A 1 117 ? 13.044 -2.838 -12.481 1.00 68.19 117 THR A O 1
ATOM 913 N N . THR A 1 118 ? 12.673 -3.725 -14.501 1.00 61.25 118 THR A N 1
ATOM 914 C CA . THR A 1 118 ? 13.082 -2.540 -15.278 1.00 61.25 118 THR A CA 1
ATOM 915 C C . THR A 1 118 ? 12.277 -1.275 -14.953 1.00 61.25 118 THR A C 1
ATOM 917 O O . THR A 1 118 ? 12.739 -0.174 -15.250 1.00 61.25 118 THR A O 1
ATOM 920 N N . ALA A 1 119 ? 11.115 -1.401 -14.296 1.00 61.81 119 ALA A N 1
ATOM 921 C CA . ALA A 1 119 ? 10.336 -0.272 -13.785 1.00 61.81 119 ALA A CA 1
ATOM 922 C C . ALA A 1 119 ? 11.086 0.543 -12.712 1.00 61.81 119 ALA A C 1
ATOM 924 O O . ALA A 1 119 ? 10.807 1.726 -12.538 1.00 61.81 119 ALA A O 1
ATOM 925 N N . CYS A 1 120 ? 12.061 -0.074 -12.038 1.00 65.25 120 CYS A N 1
ATOM 926 C CA . CYS A 1 120 ? 12.906 0.519 -11.003 1.00 65.25 120 CYS A CA 1
ATOM 927 C C . CYS A 1 120 ? 14.401 0.418 -11.390 1.00 65.25 120 CYS A C 1
ATOM 929 O O . CYS A 1 120 ? 15.254 0.076 -10.574 1.00 65.25 120 CYS A O 1
ATOM 931 N N . SER A 1 121 ? 14.723 0.682 -12.664 1.00 59.47 121 SER A N 1
ATOM 932 C CA . SER A 1 121 ? 16.105 0.733 -13.169 1.00 59.47 121 SER A CA 1
ATOM 933 C C . SER A 1 121 ? 16.829 2.023 -12.749 1.00 59.47 121 SER A C 1
ATOM 935 O O . SER A 1 121 ? 16.194 3.059 -12.537 1.00 59.47 121 SER A O 1
ATOM 937 N N . GLU A 1 122 ? 18.162 1.958 -12.641 1.00 49.03 122 GLU A N 1
ATOM 938 C CA . GLU A 1 122 ? 19.047 3.068 -12.255 1.00 49.03 122 GLU A CA 1
ATOM 939 C C . GLU A 1 122 ? 18.711 4.363 -13.020 1.00 49.03 122 GLU A C 1
ATOM 941 O O . GLU A 1 122 ? 18.773 4.401 -14.247 1.00 49.03 122 GLU A O 1
ATOM 946 N N . GLY A 1 123 ? 18.323 5.417 -12.289 1.00 52.06 123 GLY A N 1
ATOM 947 C CA . GLY A 1 123 ? 18.031 6.747 -12.846 1.00 52.06 123 GLY A CA 1
ATOM 948 C C . GLY A 1 123 ? 16.752 7.413 -12.325 1.00 52.06 123 GLY A C 1
ATOM 949 O O . GLY A 1 123 ? 16.652 8.638 -12.364 1.00 52.06 123 GLY A O 1
ATOM 950 N N . TYR A 1 124 ? 15.797 6.651 -11.778 1.00 60.91 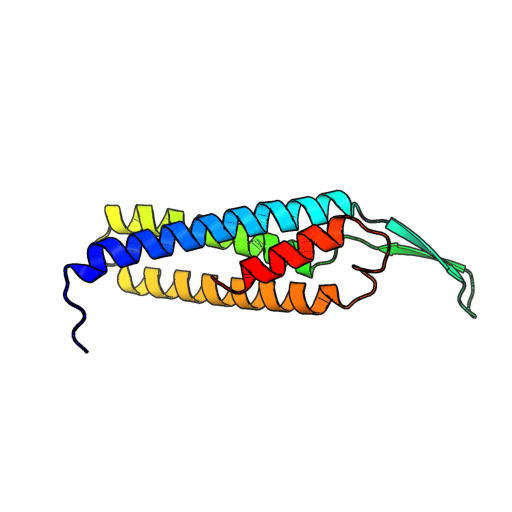124 TYR A N 1
ATOM 951 C CA . TYR A 1 124 ? 14.530 7.201 -11.276 1.00 60.91 124 TYR A CA 1
ATOM 952 C C . TYR A 1 124 ? 14.546 7.421 -9.754 1.00 60.91 124 TYR A C 1
ATOM 954 O O . TYR A 1 124 ? 14.512 6.473 -8.967 1.00 60.91 124 TYR A O 1
ATOM 962 N N . PHE A 1 125 ? 14.538 8.691 -9.327 1.00 62.47 125 PHE A N 1
ATOM 963 C CA . PHE A 1 125 ? 14.491 9.102 -7.911 1.00 62.47 125 PHE A CA 1
ATOM 964 C C . PHE A 1 125 ? 13.280 8.534 -7.141 1.00 62.47 125 PHE A C 1
ATOM 966 O O . PHE A 1 125 ? 13.346 8.345 -5.926 1.00 62.47 125 PHE A O 1
ATOM 973 N N . SER A 1 126 ? 12.193 8.199 -7.842 1.00 70.81 126 SER A N 1
ATOM 974 C CA . SER A 1 126 ? 10.980 7.584 -7.285 1.00 70.81 126 SER A CA 1
ATOM 975 C C . SER A 1 126 ? 11.202 6.183 -6.710 1.00 70.81 126 SER A C 1
ATOM 977 O O . SER A 1 126 ? 10.488 5.776 -5.794 1.00 70.81 126 SER A O 1
ATOM 979 N N . CYS A 1 127 ? 12.224 5.459 -7.174 1.00 76.25 127 CYS A N 1
ATOM 980 C CA . CYS A 1 127 ? 12.492 4.094 -6.727 1.00 76.25 127 CYS A CA 1
ATOM 981 C C . CYS A 1 127 ? 12.943 4.034 -5.250 1.00 76.25 127 CYS A C 1
ATOM 983 O O . CYS A 1 127 ? 12.689 3.052 -4.552 1.00 76.25 127 CYS A O 1
ATOM 985 N N . GLY A 1 128 ? 13.565 5.103 -4.734 1.00 73.38 128 GLY A N 1
ATOM 986 C CA . GLY A 1 128 ? 13.917 5.215 -3.313 1.00 73.38 128 GLY A CA 1
ATOM 987 C C . GLY A 1 128 ? 12.686 5.322 -2.408 1.00 73.38 128 GLY A C 1
ATOM 988 O O . GLY A 1 128 ? 12.611 4.641 -1.384 1.00 73.38 128 GLY A O 1
ATOM 989 N N . ALA A 1 129 ? 11.692 6.113 -2.821 1.00 79.25 129 ALA A N 1
ATOM 990 C CA . ALA A 1 129 ? 10.418 6.226 -2.114 1.00 79.25 129 ALA A CA 1
ATOM 991 C C . ALA A 1 129 ? 9.650 4.896 -2.128 1.00 79.25 129 ALA A C 1
ATOM 993 O O . ALA A 1 129 ? 9.133 4.483 -1.094 1.00 79.25 129 ALA A O 1
ATOM 994 N N . LEU A 1 130 ? 9.664 4.173 -3.251 1.00 80.38 130 LEU A N 1
ATOM 995 C CA . LEU A 1 130 ? 9.004 2.872 -3.369 1.00 80.38 130 LEU A CA 1
ATOM 996 C C . LEU A 1 130 ? 9.641 1.796 -2.469 1.00 80.38 130 LEU A C 1
ATOM 998 O O . LEU A 1 130 ? 8.946 1.006 -1.830 1.00 80.38 130 LEU A O 1
ATOM 1002 N N . LYS A 1 131 ? 10.976 1.787 -2.354 1.00 80.31 131 LYS A N 1
ATOM 1003 C CA . LYS A 1 131 ? 11.685 0.912 -1.404 1.00 80.31 131 LYS A CA 1
ATOM 1004 C C . LYS A 1 131 ? 11.297 1.224 0.041 1.00 80.31 131 LYS A C 1
ATOM 1006 O O . LYS A 1 131 ? 11.051 0.296 0.806 1.00 80.31 131 LYS A O 1
ATOM 1011 N N . ALA A 1 132 ? 11.188 2.505 0.399 1.00 80.56 132 ALA A N 1
ATOM 1012 C CA . ALA A 1 132 ? 10.701 2.904 1.718 1.00 80.56 132 ALA A CA 1
ATOM 1013 C C . ALA A 1 132 ? 9.252 2.439 1.943 1.00 80.56 132 ALA A C 1
ATOM 1015 O O . ALA A 1 132 ? 8.974 1.814 2.966 1.00 80.56 132 ALA A O 1
ATOM 1016 N N . ALA A 1 133 ? 8.366 2.640 0.960 1.00 81.44 133 ALA A N 1
ATOM 1017 C CA . ALA A 1 133 ? 6.984 2.157 0.988 1.00 81.44 133 ALA A CA 1
ATOM 1018 C C . ALA A 1 133 ? 6.911 0.645 1.246 1.00 81.44 133 ALA A C 1
ATOM 1020 O O . ALA A 1 133 ? 6.087 0.181 2.024 1.00 81.44 133 ALA A O 1
ATOM 1021 N N . THR A 1 134 ? 7.823 -0.125 0.654 1.00 83.31 134 THR A N 1
ATOM 1022 C CA . THR A 1 134 ? 7.863 -1.589 0.793 1.00 83.31 134 THR A CA 1
ATOM 1023 C C . THR A 1 134 ? 8.349 -2.036 2.172 1.00 83.31 134 THR A C 1
ATOM 1025 O O . THR A 1 134 ? 7.868 -3.039 2.692 1.00 83.31 134 THR A O 1
ATOM 1028 N N . VAL A 1 135 ? 9.277 -1.298 2.792 1.00 84.50 135 VAL A N 1
ATOM 1029 C CA . VAL A 1 135 ? 9.730 -1.578 4.166 1.00 84.50 135 VAL A CA 1
ATOM 1030 C C . VAL A 1 135 ? 8.613 -1.285 5.164 1.00 84.50 135 VAL A C 1
ATOM 1032 O O . VAL A 1 135 ? 8.322 -2.125 6.009 1.00 84.50 135 VAL A O 1
ATOM 1035 N N . PHE A 1 136 ? 7.952 -0.131 5.047 1.00 82.06 136 PHE A N 1
ATOM 1036 C CA . PHE A 1 136 ? 6.821 0.209 5.917 1.00 82.06 136 PHE A CA 1
ATOM 1037 C C . PHE A 1 136 ? 5.596 -0.674 5.649 1.00 82.06 136 PHE A C 1
ATOM 1039 O O . PHE A 1 136 ? 4.881 -1.025 6.580 1.00 82.06 136 PHE A O 1
ATOM 1046 N N . GLY A 1 137 ? 5.405 -1.104 4.402 1.00 77.69 137 GLY A N 1
ATOM 1047 C CA . GLY A 1 137 ? 4.367 -2.050 4.001 1.00 77.69 137 GLY A CA 1
ATOM 1048 C C . GLY A 1 137 ? 4.522 -3.450 4.599 1.00 77.69 137 GLY A C 1
ATOM 1049 O O . GLY A 1 137 ? 3.547 -4.184 4.666 1.00 77.69 137 GLY A O 1
ATOM 1050 N N . ALA A 1 138 ? 5.710 -3.834 5.068 1.00 81.62 138 ALA A N 1
ATOM 1051 C CA . ALA A 1 138 ? 5.935 -5.169 5.621 1.00 81.62 138 ALA A CA 1
ATOM 1052 C C . ALA A 1 138 ? 5.378 -5.363 7.048 1.00 81.62 138 ALA A C 1
ATOM 1054 O O . ALA A 1 138 ? 5.376 -6.491 7.535 1.00 81.62 138 ALA A O 1
ATOM 1055 N N . VAL A 1 139 ? 4.971 -4.288 7.736 1.00 75.38 139 VAL A N 1
ATOM 1056 C CA . VAL A 1 139 ? 4.722 -4.279 9.195 1.00 75.38 139 VAL A CA 1
ATOM 1057 C C . VAL A 1 139 ? 3.275 -3.896 9.551 1.00 75.38 139 VAL A C 1
ATOM 1059 O O . VAL A 1 139 ? 3.041 -3.342 10.622 1.00 75.38 139 VAL A O 1
ATOM 1062 N N . GLU A 1 140 ? 2.308 -4.141 8.662 1.00 63.69 140 GLU A N 1
ATOM 1063 C CA . GLU A 1 140 ? 0.882 -3.918 8.983 1.00 63.69 140 GLU A CA 1
ATOM 1064 C C . GLU A 1 140 ? 0.362 -4.873 10.069 1.00 63.69 140 GLU A C 1
ATOM 1066 O O . GLU A 1 140 ? 0.660 -6.089 9.994 1.00 63.69 140 GLU A O 1
#